Protein AF-A0A5B8R3L4-F1 (afdb_monomer)

Nearest PDB structures (foldseek):
  7dkz-assembly1_F  TM=6.447E-01  e=6.782E+00  Pisum sativum
  5n6r-assembly1_A  TM=5.050E-01  e=4.086E+00  Homo sapiens
  1mft-assembly1_B  TM=4.869E-01  e=9.918E+00  Escherichia coli

Organism: NCBI:txid256839

Sequence (46 aa):
MSEADYNIALKRIETLFHAVPNTPEGDELEALISFVNAYEDLNYPM

Mean predicted aligned error: 4.64 Å

Radius of gyration: 11.11 Å; Cα contacts (8 Å, |Δi|>4): 28; chains: 1; bounding box: 25×19×30 Å

Structure (mmCIF, N/CA/C/O backbone):
data_AF-A0A5B8R3L4-F1
#
_entry.id   AF-A0A5B8R3L4-F1
#
loop_
_atom_site.group_PDB
_atom_site.id
_atom_site.type_symbol
_atom_site.label_atom_id
_atom_site.label_alt_id
_atom_site.label_comp_id
_atom_site.label_asym_id
_atom_site.label_entity_id
_atom_site.label_seq_id
_atom_site.pdbx_PDB_ins_code
_atom_site.Cartn_x
_atom_site.Cartn_y
_atom_site.Cartn_z
_atom_site.occupancy
_atom_site.B_iso_or_equiv
_atom_site.auth_seq_id
_atom_site.auth_comp_id
_atom_site.auth_asym_id
_atom_site.auth_atom_id
_atom_site.pdbx_PDB_model_num
ATOM 1 N N . MET A 1 1 ? 11.146 4.615 -11.797 1.00 55.16 1 MET A N 1
ATOM 2 C CA . MET A 1 1 ? 10.742 3.714 -10.704 1.00 55.16 1 MET A CA 1
ATOM 3 C C . MET A 1 1 ? 11.808 2.646 -10.651 1.00 55.16 1 MET A C 1
ATOM 5 O O . MET A 1 1 ? 12.033 2.007 -11.671 1.00 55.16 1 MET A O 1
ATOM 9 N N . SER A 1 2 ? 12.546 2.556 -9.554 1.00 72.88 2 SER A N 1
ATOM 10 C CA . SER A 1 2 ? 13.612 1.562 -9.408 1.00 72.88 2 SER A CA 1
ATOM 11 C C . SER A 1 2 ? 13.122 0.410 -8.535 1.00 72.88 2 SER A C 1
ATOM 13 O O . SER A 1 2 ? 12.211 0.596 -7.732 1.00 72.88 2 SER A O 1
ATOM 15 N N . GLU A 1 3 ? 13.763 -0.757 -8.620 1.00 81.44 3 GLU A N 1
ATOM 16 C CA . GLU A 1 3 ? 13.478 -1.899 -7.731 1.00 81.44 3 GLU A CA 1
ATOM 17 C C . GLU A 1 3 ? 13.510 -1.512 -6.242 1.00 81.44 3 GLU A C 1
ATOM 19 O O . GLU A 1 3 ? 12.808 -2.103 -5.426 1.00 81.44 3 GLU A O 1
ATOM 24 N N . ALA A 1 4 ? 14.287 -0.484 -5.882 1.00 85.75 4 ALA A N 1
ATOM 25 C CA . ALA A 1 4 ? 14.311 0.085 -4.539 1.00 85.75 4 ALA A CA 1
ATOM 26 C C . ALA A 1 4 ? 12.948 0.651 -4.100 1.00 85.75 4 ALA A C 1
ATOM 28 O O . ALA A 1 4 ? 12.518 0.366 -2.985 1.00 85.75 4 ALA A O 1
ATOM 29 N N . ASP A 1 5 ? 12.254 1.406 -4.960 1.00 84.94 5 ASP A N 1
ATOM 30 C CA . ASP A 1 5 ? 10.929 1.962 -4.655 1.00 84.94 5 ASP A CA 1
ATOM 31 C C . ASP A 1 5 ? 9.902 0.839 -4.471 1.00 84.94 5 ASP A C 1
ATOM 33 O O . ASP A 1 5 ? 9.108 0.864 -3.534 1.00 84.94 5 ASP A O 1
ATOM 37 N N . TYR A 1 6 ? 9.975 -0.191 -5.319 1.00 87.56 6 TYR A N 1
ATOM 38 C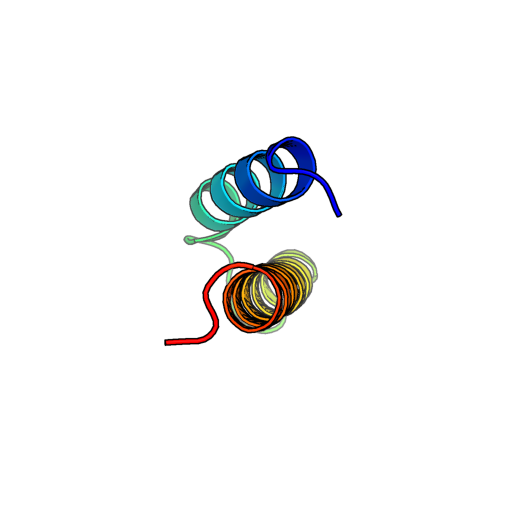 CA . TYR A 1 6 ? 9.144 -1.392 -5.223 1.00 87.56 6 TYR A CA 1
ATOM 39 C C . TYR A 1 6 ? 9.376 -2.149 -3.904 1.00 87.56 6 TYR A C 1
ATOM 41 O O . TYR A 1 6 ? 8.425 -2.491 -3.202 1.00 87.56 6 TYR A O 1
ATOM 49 N N . ASN A 1 7 ? 10.637 -2.347 -3.504 1.00 89.38 7 ASN A N 1
ATOM 50 C CA . ASN A 1 7 ? 10.978 -3.021 -2.247 1.00 89.38 7 ASN A CA 1
ATOM 51 C C . ASN A 1 7 ? 10.528 -2.219 -1.011 1.00 89.38 7 ASN A C 1
ATOM 53 O O . ASN A 1 7 ? 10.071 -2.786 -0.017 1.00 89.38 7 ASN A O 1
ATOM 57 N N . ILE A 1 8 ? 10.650 -0.889 -1.065 1.00 90.62 8 ILE A N 1
ATOM 58 C CA . ILE A 1 8 ? 10.169 0.008 -0.006 1.00 90.62 8 ILE A CA 1
ATOM 59 C C . ILE A 1 8 ? 8.644 -0.060 0.092 1.00 90.62 8 ILE A C 1
ATOM 61 O O . ILE A 1 8 ? 8.121 -0.169 1.204 1.00 90.62 8 ILE A O 1
ATOM 65 N N . ALA A 1 9 ? 7.950 -0.034 -1.050 1.00 90.69 9 ALA A N 1
ATOM 66 C CA . ALA A 1 9 ? 6.502 -0.157 -1.107 1.00 90.69 9 ALA A CA 1
ATOM 67 C C . ALA A 1 9 ? 6.039 -1.484 -0.496 1.00 90.69 9 ALA A C 1
ATOM 69 O O . ALA A 1 9 ? 5.205 -1.464 0.401 1.00 90.69 9 ALA A O 1
ATOM 70 N N . LEU A 1 10 ? 6.657 -2.610 -0.867 1.00 90.00 10 LEU A N 1
ATOM 71 C CA . LEU A 1 10 ? 6.374 -3.925 -0.278 1.00 90.00 10 LEU A CA 1
ATOM 72 C C . LEU A 1 10 ? 6.536 -3.938 1.247 1.00 90.00 10 LEU A C 1
ATOM 74 O O . LEU A 1 10 ? 5.619 -4.338 1.959 1.00 90.00 10 LEU A O 1
ATOM 78 N N . LYS A 1 11 ? 7.651 -3.417 1.774 1.00 91.31 11 LYS A N 1
ATOM 79 C CA . LYS A 1 11 ? 7.866 -3.331 3.230 1.00 91.31 11 LYS A CA 1
ATOM 80 C C . LYS A 1 11 ? 6.836 -2.465 3.944 1.00 91.31 11 LYS A C 1
ATOM 82 O O . LYS A 1 11 ? 6.485 -2.739 5.095 1.00 91.31 11 LYS A O 1
ATOM 87 N N . ARG A 1 12 ? 6.392 -1.376 3.313 1.00 91.38 12 ARG A N 1
ATOM 88 C CA . ARG A 1 12 ? 5.323 -0.538 3.866 1.00 91.38 12 ARG A CA 1
ATOM 89 C C . ARG A 1 12 ? 3.988 -1.249 3.810 1.00 91.38 12 ARG A C 1
ATOM 91 O O . ARG A 1 12 ? 3.313 -1.243 4.825 1.00 91.38 12 ARG A O 1
ATOM 98 N N . ILE A 1 13 ? 3.667 -1.936 2.720 1.00 90.50 13 ILE A N 1
ATOM 99 C CA . ILE A 1 13 ? 2.461 -2.759 2.609 1.00 90.50 13 ILE A CA 1
ATOM 100 C C . ILE A 1 13 ? 2.436 -3.819 3.714 1.00 90.50 13 ILE A C 1
ATOM 102 O O . ILE A 1 13 ? 1.427 -3.938 4.392 1.00 90.50 13 ILE A O 1
ATOM 106 N N . GLU A 1 14 ? 3.540 -4.525 3.982 1.00 90.31 14 GLU A N 1
ATOM 107 C CA . GLU A 1 14 ? 3.623 -5.487 5.096 1.00 90.31 14 GLU A CA 1
ATOM 108 C C . GLU A 1 14 ?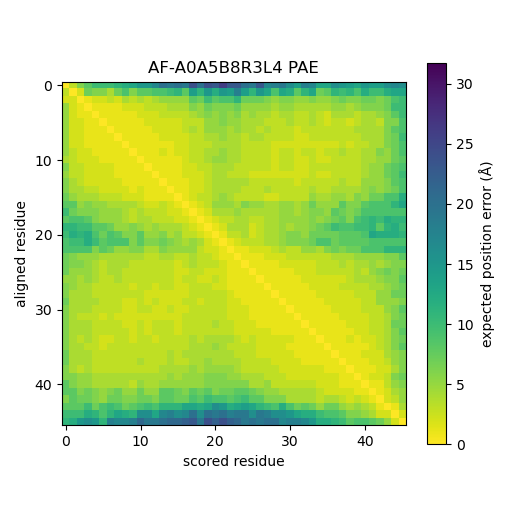 3.410 -4.828 6.467 1.00 90.31 14 GLU A C 1
ATOM 110 O O . GLU A 1 14 ? 2.752 -5.389 7.345 1.00 90.31 14 GLU A O 1
ATOM 115 N N . THR A 1 15 ? 3.946 -3.619 6.653 1.00 89.88 15 THR A N 1
ATOM 116 C CA . THR A 1 15 ? 3.776 -2.849 7.894 1.00 89.88 15 THR A CA 1
ATOM 117 C C . THR A 1 15 ? 2.349 -2.328 8.040 1.00 89.88 15 THR A C 1
ATOM 119 O O . THR A 1 15 ? 1.828 -2.298 9.139 1.00 89.88 15 THR A O 1
ATOM 122 N N . LEU A 1 16 ? 1.704 -1.937 6.948 1.00 89.12 16 LEU A N 1
ATOM 123 C CA . LEU A 1 16 ? 0.350 -1.395 6.922 1.00 89.12 16 LEU A CA 1
ATOM 124 C C . LEU A 1 16 ? -0.693 -2.488 6.660 1.00 89.12 16 LEU A C 1
ATOM 126 O O . LEU A 1 16 ? -1.877 -2.199 6.575 1.00 89.12 16 LEU A O 1
ATOM 130 N N . PHE A 1 17 ? -0.295 -3.759 6.570 1.00 83.38 17 PHE A N 1
ATOM 131 C CA . PHE A 1 17 ? -1.207 -4.870 6.288 1.00 83.38 17 PHE A CA 1
ATOM 132 C C . PHE A 1 17 ? -2.268 -5.044 7.385 1.00 83.38 17 PHE A C 1
ATOM 134 O O . PHE A 1 17 ? -3.358 -5.552 7.143 1.00 83.38 17 PHE A O 1
ATOM 141 N N . HIS A 1 18 ? -1.943 -4.614 8.605 1.00 86.38 18 HIS A N 1
ATOM 142 C CA . HIS A 1 18 ? -2.863 -4.570 9.739 1.00 86.38 18 HIS A CA 1
ATOM 143 C C . HIS A 1 18 ? -3.579 -3.218 9.892 1.00 86.38 18 HIS A C 1
ATOM 145 O O . HIS A 1 18 ? -4.331 -3.041 10.853 1.00 86.38 18 HIS A O 1
ATOM 151 N N . ALA A 1 19 ? -3.346 -2.265 8.985 1.00 88.25 19 ALA A N 1
ATOM 152 C CA . ALA A 1 19 ? -4.032 -0.985 8.988 1.00 88.25 19 ALA A CA 1
ATOM 153 C C . ALA A 1 19 ? -5.526 -1.181 8.721 1.00 88.25 19 ALA A C 1
ATOM 155 O O . ALA A 1 19 ? -5.954 -2.029 7.935 1.00 88.25 19 ALA A O 1
ATOM 156 N N . VAL A 1 20 ? -6.335 -0.378 9.406 1.00 85.88 20 VAL A N 1
ATOM 157 C CA . VAL A 1 20 ? -7.787 -0.423 9.265 1.00 85.88 20 VAL A CA 1
ATOM 158 C C . VAL A 1 20 ? -8.179 0.327 7.987 1.00 85.88 20 VAL A C 1
ATOM 160 O O . VAL A 1 20 ? -7.707 1.441 7.769 1.00 85.88 20 VAL A O 1
ATOM 163 N N . PRO A 1 21 ? -9.055 -0.230 7.137 1.00 76.88 21 PRO A N 1
ATOM 164 C CA . PRO A 1 21 ? -9.558 0.493 5.973 1.00 76.88 21 PRO A CA 1
ATOM 165 C C . PRO A 1 21 ? -10.289 1.777 6.404 1.00 76.88 21 PRO A C 1
ATOM 167 O O . PRO A 1 21 ? -10.987 1.772 7.416 1.00 76.88 21 PRO A O 1
ATOM 170 N N . ASN A 1 22 ? -10.197 2.851 5.610 1.00 83.25 22 ASN A N 1
ATOM 171 C CA . ASN A 1 22 ? -10.676 4.213 5.937 1.00 83.25 22 ASN A CA 1
ATOM 172 C C . ASN A 1 22 ? -9.853 4.966 7.006 1.00 83.25 22 ASN A C 1
ATOM 174 O O . ASN A 1 22 ? -10.353 5.902 7.634 1.00 83.25 22 ASN A O 1
ATOM 178 N N . THR A 1 23 ? -8.593 4.590 7.225 1.00 89.81 23 THR A N 1
ATOM 179 C CA . THR A 1 23 ? -7.613 5.422 7.941 1.00 89.81 23 THR A CA 1
ATOM 180 C C . THR A 1 23 ? -6.545 5.918 6.965 1.00 89.81 23 THR A C 1
ATOM 182 O O . THR A 1 23 ? -6.359 5.300 5.917 1.00 89.81 23 THR A O 1
ATOM 185 N N . PRO A 1 24 ? -5.798 6.991 7.292 1.00 88.94 24 PRO A N 1
ATOM 186 C CA . PRO A 1 24 ? -4.678 7.448 6.462 1.00 88.94 24 PRO A CA 1
ATOM 187 C C . PRO A 1 24 ? -3.663 6.339 6.133 1.00 88.94 24 PRO A C 1
ATOM 189 O O . PRO A 1 24 ? -3.066 6.349 5.065 1.00 88.94 24 PRO A O 1
ATOM 192 N N . GLU A 1 25 ? -3.503 5.360 7.024 1.00 90.38 25 GLU A N 1
ATOM 193 C CA . GLU A 1 25 ? -2.669 4.173 6.810 1.00 90.38 25 GLU A CA 1
ATOM 194 C C . GLU A 1 25 ? -3.269 3.205 5.775 1.00 90.38 25 GLU A C 1
ATOM 196 O O . GLU A 1 25 ? -2.537 2.637 4.969 1.00 90.38 25 GLU A O 1
ATOM 201 N N . GLY A 1 26 ? -4.595 3.030 5.772 1.00 90.56 26 GLY A N 1
ATOM 202 C CA . GLY A 1 26 ? -5.308 2.240 4.766 1.00 90.56 26 GLY A CA 1
ATOM 203 C C . GLY A 1 26 ? -5.314 2.897 3.381 1.00 90.56 26 GLY A C 1
ATOM 204 O O . GLY A 1 26 ? -5.093 2.212 2.386 1.00 90.56 26 GLY A O 1
ATOM 205 N N . ASP A 1 27 ? -5.493 4.220 3.314 1.00 91.69 27 ASP A N 1
ATOM 206 C CA . ASP A 1 27 ? -5.341 4.992 2.070 1.00 91.69 27 ASP A CA 1
ATOM 207 C C . ASP A 1 27 ? -3.914 4.863 1.505 1.00 91.69 27 ASP A C 1
ATOM 209 O O . ASP A 1 27 ? -3.723 4.656 0.304 1.00 91.69 27 ASP A O 1
ATOM 213 N N . GLU A 1 28 ? -2.896 4.928 2.372 1.00 91.31 28 GLU A N 1
ATOM 214 C CA . GLU A 1 28 ? -1.500 4.725 1.973 1.00 91.31 28 GLU A CA 1
ATOM 215 C C . GLU A 1 28 ? -1.256 3.290 1.480 1.00 91.31 28 GLU A C 1
ATOM 217 O O . GLU A 1 28 ? -0.611 3.098 0.448 1.00 91.31 28 GLU A O 1
ATOM 222 N N . LEU A 1 29 ? -1.819 2.282 2.154 1.00 92.25 29 LEU A N 1
ATOM 223 C CA . LEU A 1 29 ? -1.761 0.883 1.727 1.00 92.25 29 LEU A CA 1
ATOM 224 C C . LEU A 1 29 ? -2.342 0.701 0.314 1.00 92.25 29 LEU A C 1
ATOM 226 O O . LEU A 1 29 ? -1.689 0.090 -0.533 1.0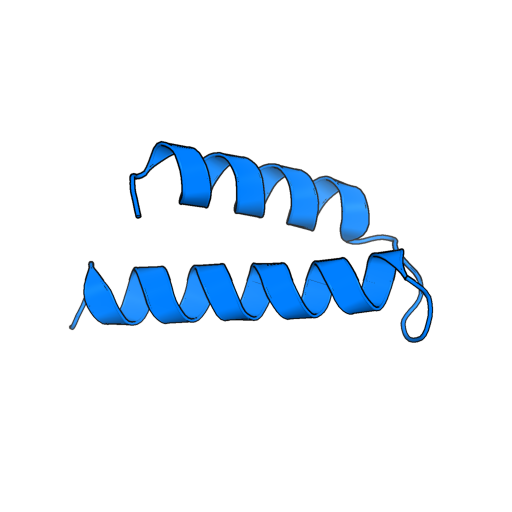0 92.25 29 LEU A O 1
ATOM 230 N N . GLU A 1 30 ? -3.531 1.244 0.036 1.00 91.75 30 GLU A N 1
ATOM 231 C CA . GLU A 1 30 ? -4.151 1.173 -1.295 1.00 91.75 30 GLU A CA 1
ATOM 232 C C . GLU A 1 30 ? -3.286 1.842 -2.370 1.00 91.75 30 GLU A C 1
ATOM 234 O O . GLU A 1 30 ? -3.059 1.265 -3.440 1.00 91.75 30 GLU A O 1
ATOM 239 N N . ALA A 1 31 ? -2.742 3.027 -2.079 1.00 91.81 31 ALA A N 1
ATOM 240 C CA . ALA A 1 31 ? -1.857 3.735 -2.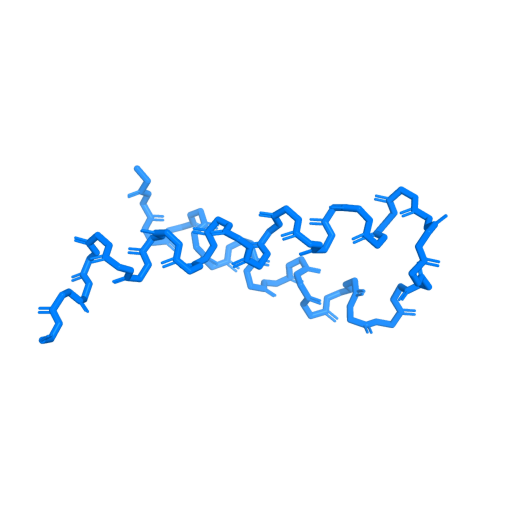999 1.00 91.81 31 ALA A CA 1
ATOM 241 C C . ALA A 1 31 ? -0.583 2.929 -3.308 1.00 91.81 31 ALA A C 1
ATOM 243 O O . ALA A 1 31 ? -0.167 2.844 -4.466 1.00 91.81 31 ALA A O 1
ATOM 244 N N . LEU A 1 32 ? 0.016 2.298 -2.293 1.00 91.81 32 LEU A N 1
ATOM 245 C CA . LEU A 1 32 ? 1.207 1.464 -2.448 1.00 91.81 32 LEU A CA 1
ATOM 246 C C . LEU A 1 32 ? 0.922 0.191 -3.246 1.00 91.81 32 LEU A C 1
ATOM 248 O O . LEU A 1 32 ? 1.712 -0.165 -4.117 1.00 91.81 32 LEU A O 1
ATOM 252 N N . ILE A 1 33 ? -0.209 -0.474 -3.001 1.00 89.88 33 ILE A N 1
ATOM 253 C CA . ILE A 1 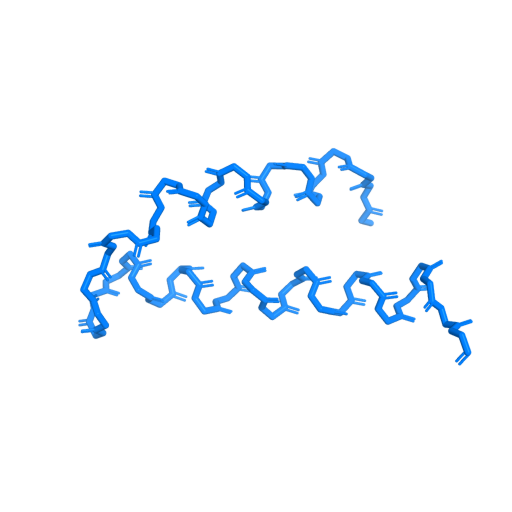33 ? -0.632 -1.648 -3.780 1.00 89.88 33 ILE A CA 1
ATOM 254 C C . ILE A 1 33 ? -0.817 -1.267 -5.253 1.00 89.88 33 ILE A C 1
ATOM 256 O O . ILE A 1 33 ? -0.356 -1.986 -6.142 1.00 89.88 33 ILE A O 1
ATOM 260 N N . SER A 1 34 ? -1.450 -0.124 -5.523 1.00 91.50 34 SER A N 1
ATOM 261 C CA . SER A 1 34 ? -1.642 0.385 -6.884 1.00 91.50 34 SER A CA 1
ATOM 262 C C . SER A 1 34 ? -0.307 0.720 -7.564 1.00 91.50 34 SER A C 1
ATOM 264 O O . SER A 1 34 ? -0.084 0.366 -8.722 1.00 91.50 34 SER A O 1
ATOM 266 N N . PHE A 1 35 ? 0.635 1.313 -6.822 1.00 90.25 35 PHE A N 1
ATOM 267 C CA . PHE A 1 35 ? 1.992 1.585 -7.301 1.00 90.25 35 PHE A CA 1
ATOM 268 C C . PHE A 1 35 ? 2.749 0.305 -7.676 1.00 90.25 35 PHE A C 1
ATOM 270 O O . PHE A 1 35 ? 3.369 0.251 -8.737 1.00 90.25 35 PHE A O 1
ATOM 277 N N . VAL A 1 36 ? 2.686 -0.722 -6.824 1.00 89.19 36 VAL A N 1
ATOM 278 C CA . VAL A 1 36 ? 3.299 -2.039 -7.064 1.00 89.19 36 VAL A CA 1
ATOM 279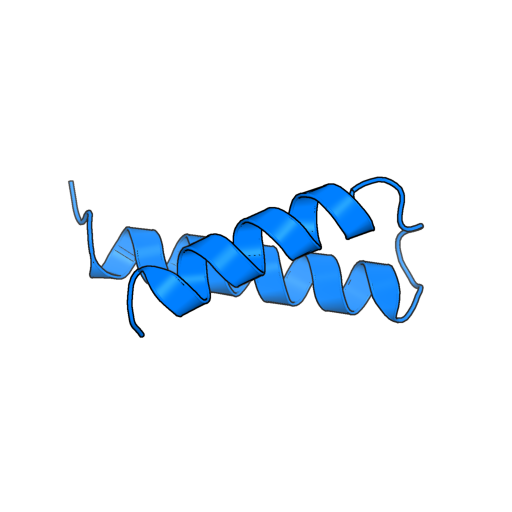 C C . VAL A 1 36 ? 2.703 -2.678 -8.319 1.00 89.19 36 VAL A C 1
ATOM 281 O O . VAL A 1 36 ? 3.462 -3.075 -9.195 1.00 89.19 36 VAL A O 1
ATOM 284 N N . ASN A 1 37 ? 1.374 -2.679 -8.468 1.00 88.19 37 ASN A N 1
ATOM 285 C CA . ASN A 1 37 ? 0.706 -3.209 -9.663 1.00 88.19 37 ASN A CA 1
ATOM 286 C C . ASN A 1 37 ? 1.144 -2.485 -10.944 1.00 88.19 37 ASN A C 1
ATOM 288 O O . ASN A 1 37 ? 1.480 -3.132 -11.929 1.00 88.19 37 ASN A O 1
ATOM 292 N N . ALA A 1 38 ? 1.184 -1.149 -10.934 1.00 88.94 38 ALA A N 1
ATOM 293 C CA . ALA A 1 38 ? 1.632 -0.372 -12.089 1.00 88.94 38 ALA A CA 1
ATOM 294 C C . ALA A 1 38 ? 3.115 -0.617 -12.413 1.00 88.94 38 ALA A C 1
ATOM 296 O O . ALA A 1 38 ? 3.5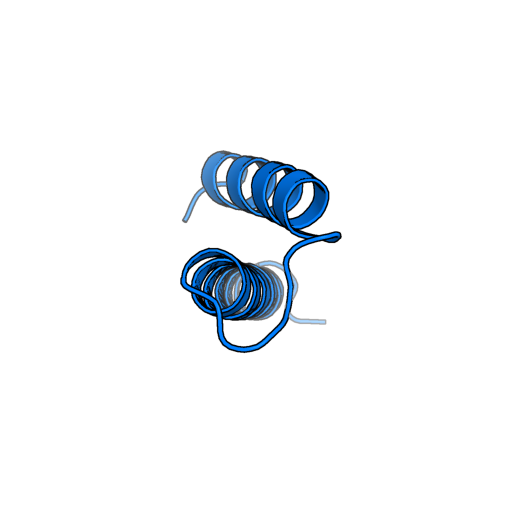11 -0.647 -13.577 1.00 88.94 38 ALA A O 1
ATOM 297 N N . TYR A 1 39 ? 3.949 -0.794 -11.385 1.00 86.25 39 TYR A N 1
ATOM 298 C CA . TYR A 1 39 ? 5.351 -1.147 -11.568 1.00 86.25 39 TYR A CA 1
ATOM 299 C C . TYR A 1 39 ? 5.506 -2.534 -12.200 1.00 86.25 39 TYR A C 1
ATOM 301 O O . TYR A 1 39 ? 6.316 -2.687 -13.112 1.00 86.25 39 TYR A O 1
ATOM 309 N N . GLU A 1 40 ? 4.739 -3.525 -11.747 1.00 85.56 40 GLU A N 1
ATOM 310 C CA . GLU A 1 40 ? 4.760 -4.881 -12.301 1.00 85.56 40 GLU A CA 1
ATOM 311 C C . GLU A 1 40 ? 4.227 -4.925 -13.731 1.00 85.56 40 GLU A C 1
ATOM 313 O O . GLU A 1 40 ? 4.864 -5.543 -14.572 1.00 85.56 40 GLU A O 1
ATOM 318 N N . ASP A 1 41 ? 3.156 -4.197 -14.044 1.00 85.75 41 ASP A N 1
ATOM 319 C CA . ASP A 1 41 ? 2.638 -4.063 -15.413 1.00 85.75 41 ASP A CA 1
ATOM 320 C C . ASP A 1 41 ? 3.695 -3.478 -16.372 1.00 85.75 41 ASP A C 1
ATOM 322 O O . ASP A 1 41 ? 3.901 -3.973 -17.480 1.00 85.75 41 ASP A O 1
ATOM 326 N N . LEU A 1 42 ? 4.446 -2.470 -15.912 1.00 81.81 42 LEU A N 1
ATOM 327 C CA . LEU A 1 42 ? 5.503 -1.832 -16.701 1.00 81.81 42 LEU A CA 1
ATOM 328 C C . LEU A 1 42 ? 6.783 -2.674 -16.829 1.00 81.81 42 LEU A C 1
ATOM 330 O O . LEU A 1 42 ? 7.455 -2.592 -17.858 1.00 81.81 42 LEU A O 1
ATOM 334 N N . ASN A 1 43 ? 7.171 -3.421 -15.789 1.00 81.12 43 ASN A N 1
ATOM 335 C CA . ASN A 1 43 ? 8.456 -4.141 -15.746 1.00 81.12 43 ASN A CA 1
ATOM 336 C C . ASN A 1 43 ? 8.336 -5.629 -16.105 1.00 81.12 43 ASN A C 1
ATOM 338 O O . ASN A 1 43 ? 9.292 -6.201 -16.624 1.00 81.12 43 ASN A O 1
ATOM 342 N N . TYR A 1 44 ? 7.179 -6.241 -15.863 1.00 72.69 44 TYR A N 1
ATOM 343 C CA . TYR A 1 44 ? 6.849 -7.627 -16.195 1.00 72.69 44 TYR A CA 1
ATOM 344 C C . TYR A 1 44 ? 5.582 -7.721 -17.068 1.00 72.69 44 TYR A C 1
ATOM 346 O O . TYR A 1 44 ? 4.624 -8.395 -16.685 1.00 72.69 44 TYR A O 1
ATOM 354 N N . PRO A 1 45 ? 5.557 -7.103 -18.264 1.00 63.09 45 PRO A N 1
ATOM 355 C CA . PRO A 1 45 ? 4.501 -7.374 -19.228 1.00 63.09 45 PRO A CA 1
ATOM 356 C C . PRO A 1 45 ? 4.680 -8.810 -19.753 1.00 63.09 45 PRO A C 1
ATOM 358 O O . PRO A 1 45 ? 5.569 -9.072 -20.567 1.00 63.09 45 PRO A O 1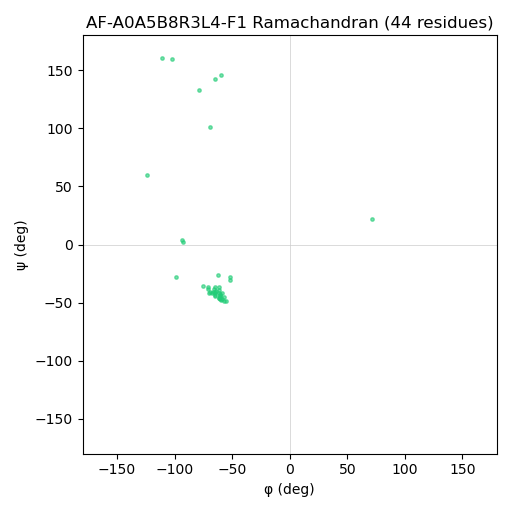
ATOM 361 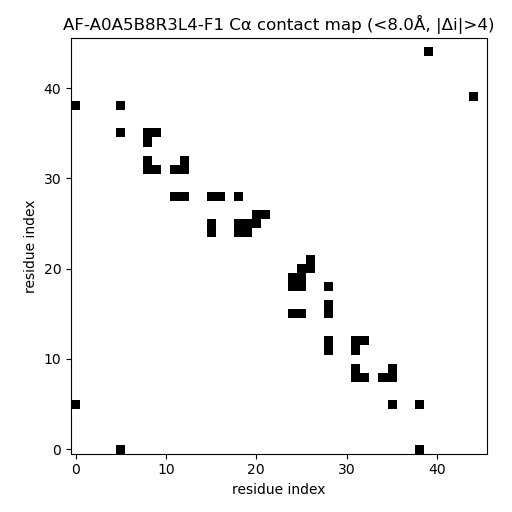N N . MET A 1 46 ? 3.888 -9.754 -19.237 1.00 62.09 46 MET A N 1
ATOM 362 C CA . MET A 1 46 ? 3.791 -11.134 -19.744 1.00 62.09 46 MET A CA 1
ATOM 363 C C . MET A 1 46 ? 2.767 -11.238 -20.870 1.00 62.09 46 MET A C 1
ATOM 365 O O . MET A 1 46 ? 1.683 -10.626 -20.741 1.00 62.09 46 MET A O 1
#

Secondary structure (DSSP, 8-state):
--HHHHHHHHHHHHHHTTPPTTSHHHHHHHHHHHHHHHHHHHH---

Foldseek 3Di:
DDVVLLVVLVVLLVVLVVPDCPDPSNVSNVVSVVVNVVVCCVPPVD

Solvent-accessible surface area (backbone atoms only — not comparable to full-atom values): 2669 Å² total; per-residue (Å²): 138,53,73,66,56,50,52,51,36,52,56,47,39,66,69,31,66,80,41,55,80,93,36,77,53,22,53,48,33,53,53,37,53,51,50,47,52,54,49,42,55,73,74,59,74,123

pLDDT: mean 85.69, std 8.21, range [55.16, 92.25]